Protein AF-A0A260Z0I4-F1 (afdb_monomer_lite)

Secondary structure (DSSP, 8-state):
-EEEEEEEESS-SS--EEEEEEEEEETTEEEE-S-EEEEEE-SSSSEEEEEEE------TT---EEEEEEEEE--STT---EEEEEEE-----SS--EEE--EEE-

Foldseek 3Di:
DKEKEWEQEPADQQKDFPDKAKWKDFPVDTDGFPFKDWDWARPDPRIIIMIDGQDPADDPPGQWIKMWIWIWIQRDNVSDTDTDIGIDGRDHNPDDDYDYDYHYDD

pLDDT: mean 81.65, std 12.71, range [51.66, 95.69]

Structure (mmCIF, N/CA/C/O backbone):
data_AF-A0A260Z0I4-F1
#
_entry.id   AF-A0A260Z0I4-F1
#
loop_
_atom_site.group_PDB
_atom_site.id
_atom_site.type_symbol
_atom_site.label_atom_id
_atom_site.label_alt_id
_atom_site.label_comp_id
_atom_site.label_asym_id
_atom_site.label_entity_id
_atom_site.label_seq_id
_atom_site.pdbx_PDB_ins_code
_atom_site.Cartn_x
_atom_site.Cartn_y
_atom_site.Cartn_z
_atom_site.occupancy
_atom_site.B_iso_or_equiv
_atom_site.auth_seq_id
_atom_site.auth_comp_id
_atom_site.auth_asym_id
_atom_site.auth_atom_id
_atom_site.pdbx_PDB_model_num
ATOM 1 N N . ILE A 1 1 ? 3.747 -2.627 -12.980 1.00 85.25 1 ILE A N 1
ATOM 2 C CA . ILE A 1 1 ? 3.711 -3.318 -11.672 1.00 85.25 1 ILE A CA 1
ATOM 3 C C . ILE A 1 1 ? 2.302 -3.258 -11.108 1.00 85.25 1 ILE A C 1
ATOM 5 O O . ILE A 1 1 ? 1.615 -2.258 -11.315 1.00 85.25 1 ILE A O 1
ATOM 9 N N . HIS A 1 2 ? 1.866 -4.327 -10.453 1.00 91.00 2 HIS A N 1
ATOM 10 C CA . HIS A 1 2 ? 0.546 -4.441 -9.843 1.00 91.00 2 HIS A CA 1
ATOM 11 C C . HIS A 1 2 ? 0.694 -5.049 -8.448 1.00 91.00 2 HIS A C 1
ATOM 13 O O . HIS A 1 2 ? 1.089 -6.200 -8.320 1.00 91.00 2 HIS A O 1
ATOM 19 N N . PHE A 1 3 ? 0.409 -4.269 -7.412 1.00 91.50 3 PHE A N 1
ATOM 20 C CA . PHE A 1 3 ? 0.424 -4.723 -6.025 1.00 91.50 3 PHE A CA 1
ATOM 21 C C . PHE A 1 3 ? -0.996 -4.795 -5.497 1.00 91.50 3 PHE A C 1
ATOM 23 O O . PHE A 1 3 ? -1.768 -3.847 -5.643 1.00 91.50 3 PHE A O 1
ATOM 30 N N . THR A 1 4 ? -1.337 -5.914 -4.873 1.00 95.38 4 THR A N 1
ATOM 31 C CA . THR A 1 4 ? -2.661 -6.127 -4.288 1.00 95.38 4 THR A CA 1
ATOM 32 C C . THR A 1 4 ? -2.549 -6.788 -2.929 1.00 95.38 4 THR A C 1
ATOM 34 O O . THR A 1 4 ? -1.561 -7.450 -2.623 1.00 95.38 4 THR A O 1
ATOM 37 N N . GLY A 1 5 ? -3.577 -6.634 -2.106 1.00 95.38 5 GLY A N 1
ATOM 38 C CA . GLY A 1 5 ? -3.642 -7.345 -0.840 1.00 95.38 5 GLY A CA 1
ATOM 39 C C . GLY A 1 5 ? -4.668 -6.761 0.104 1.00 95.38 5 GLY A C 1
ATOM 40 O O . GLY A 1 5 ? -5.513 -5.937 -0.272 1.00 95.38 5 GLY A O 1
ATOM 41 N N . GLN A 1 6 ? -4.580 -7.205 1.349 1.00 95.31 6 GLN A N 1
ATOM 42 C CA . GLN A 1 6 ? -5.403 -6.722 2.441 1.00 95.31 6 GLN A CA 1
ATOM 43 C C . GLN A 1 6 ? -4.554 -6.018 3.498 1.00 95.31 6 GLN A C 1
ATOM 45 O O . GLN A 1 6 ? -3.403 -6.373 3.731 1.00 95.31 6 GLN A O 1
ATOM 50 N N . ILE A 1 7 ? -5.129 -5.020 4.164 1.00 94.12 7 ILE A N 1
ATOM 51 C CA . ILE A 1 7 ? -4.522 -4.317 5.288 1.00 94.12 7 ILE A CA 1
ATOM 52 C C . ILE A 1 7 ? -5.329 -4.625 6.544 1.00 94.12 7 ILE A C 1
ATOM 54 O O . ILE A 1 7 ? -6.536 -4.380 6.628 1.00 94.12 7 ILE A O 1
ATOM 58 N N . THR A 1 8 ? -4.630 -5.160 7.537 1.00 92.94 8 THR A N 1
ATOM 59 C CA . THR A 1 8 ? -5.151 -5.466 8.867 1.00 92.94 8 THR A CA 1
ATOM 60 C C . THR A 1 8 ? -4.426 -4.641 9.914 1.00 92.94 8 THR A C 1
ATOM 62 O O . THR A 1 8 ? -3.344 -4.108 9.677 1.00 92.94 8 THR A O 1
ATOM 65 N N . CYS A 1 9 ? -5.005 -4.557 11.104 1.00 88.88 9 CYS A N 1
ATOM 66 C CA . CYS A 1 9 ? -4.376 -3.901 12.232 1.00 88.88 9 CYS A CA 1
ATOM 67 C C . CYS A 1 9 ? -4.342 -4.809 13.438 1.00 88.88 9 CYS A C 1
ATOM 69 O O . CYS A 1 9 ? -5.308 -5.502 13.752 1.00 88.88 9 CYS A O 1
ATOM 71 N N . LYS A 1 10 ? -3.201 -4.789 14.122 1.00 83.31 10 LYS A N 1
ATOM 72 C CA . LYS A 1 10 ? -2.964 -5.612 15.304 1.00 83.31 10 LYS A CA 1
ATOM 73 C C . LYS A 1 10 ? -3.789 -5.173 16.518 1.00 83.31 10 LYS A C 1
ATOM 75 O O . LYS A 1 10 ? -4.099 -6.011 17.359 1.00 83.31 10 LYS A O 1
ATOM 80 N N . HIS A 1 11 ? -4.108 -3.883 16.620 1.00 81.44 11 HIS A N 1
ATOM 81 C CA . HIS A 1 11 ? -4.665 -3.273 17.833 1.00 81.44 11 HIS A CA 1
ATOM 82 C C . HIS A 1 11 ? -6.160 -2.953 17.756 1.00 81.44 11 HIS A C 1
ATOM 84 O O . HIS A 1 11 ? -6.851 -3.032 18.766 1.00 81.44 11 HIS A O 1
ATOM 90 N N . LEU A 1 12 ? -6.662 -2.596 16.574 1.00 76.00 12 LEU A N 1
ATOM 91 C CA . LEU A 1 12 ? -8.028 -2.131 16.345 1.00 76.00 12 LEU A CA 1
ATOM 92 C C . LEU A 1 12 ? -8.604 -2.832 15.114 1.00 76.00 12 LEU A C 1
ATOM 94 O O . LEU A 1 12 ? -7.883 -3.094 14.157 1.00 76.00 12 LEU A O 1
ATOM 98 N N . GLN A 1 13 ? -9.913 -3.084 15.105 1.00 68.69 13 GLN A N 1
ATOM 99 C CA . GLN A 1 13 ? -10.595 -3.621 13.920 1.00 68.69 13 GLN A CA 1
ATOM 100 C C . GLN A 1 13 ? -10.864 -2.545 12.857 1.00 68.69 13 GLN A C 1
ATOM 102 O O . GLN A 1 13 ? -11.026 -2.873 11.687 1.00 68.69 13 GLN A O 1
ATOM 107 N N . THR A 1 14 ? -10.888 -1.264 13.241 1.00 69.31 14 THR A N 1
ATOM 108 C CA . THR A 1 14 ? -11.254 -0.155 12.344 1.00 69.31 14 THR A CA 1
ATOM 109 C C . THR A 1 14 ? -10.269 1.024 12.373 1.00 69.31 14 THR A C 1
ATOM 111 O O . THR A 1 14 ? -10.680 2.154 12.653 1.00 69.31 14 THR A O 1
ATOM 114 N N . PRO A 1 15 ? -8.959 0.822 12.158 1.00 68.38 15 PRO A N 1
ATOM 115 C CA . PRO A 1 15 ? -8.070 1.958 11.957 1.00 68.38 15 PRO A CA 1
ATOM 116 C C . PRO A 1 15 ? -8.358 2.639 10.627 1.00 68.38 15 PRO A C 1
ATOM 118 O O . PRO A 1 15 ? -8.841 2.036 9.682 1.00 68.38 15 PRO A O 1
ATOM 121 N N . THR A 1 16 ? -8.001 3.902 10.525 1.00 79.75 16 THR A N 1
ATOM 122 C CA . THR A 1 16 ? -8.039 4.650 9.280 1.00 79.75 16 THR A CA 1
ATOM 123 C C . THR A 1 16 ? -6.641 4.664 8.679 1.00 79.75 16 THR A C 1
ATOM 125 O O . THR A 1 16 ? -5.687 5.130 9.309 1.00 79.75 16 THR A O 1
ATOM 128 N N . ILE A 1 17 ? -6.523 4.170 7.450 1.00 90.19 17 ILE A N 1
ATOM 129 C CA . ILE A 1 17 ? -5.391 4.469 6.579 1.00 90.19 17 ILE A CA 1
ATOM 130 C C . ILE A 1 17 ? -5.575 5.911 6.111 1.00 90.19 17 ILE A C 1
ATOM 132 O O . ILE A 1 17 ? -6.547 6.242 5.429 1.00 90.19 17 ILE A O 1
ATOM 136 N N . GLN A 1 18 ? -4.654 6.772 6.522 1.00 91.38 18 GLN A N 1
ATOM 137 C CA . GLN A 1 18 ? -4.654 8.201 6.227 1.00 91.38 18 GLN A CA 1
ATOM 138 C C . GLN A 1 18 ? -3.930 8.488 4.908 1.00 91.38 18 GLN A C 1
ATOM 140 O O . GLN A 1 18 ? -4.361 9.349 4.147 1.00 91.38 18 GLN A O 1
ATOM 145 N N . ALA A 1 19 ? -2.859 7.744 4.623 1.00 91.81 19 ALA A N 1
ATOM 146 C CA . ALA A 1 19 ? -2.156 7.782 3.348 1.00 91.81 19 ALA A CA 1
ATOM 147 C C . ALA A 1 19 ? -1.572 6.406 3.014 1.00 91.81 19 ALA A C 1
ATOM 149 O O . ALA A 1 19 ? -1.186 5.651 3.905 1.00 91.81 19 ALA A O 1
ATOM 150 N N . LEU A 1 20 ? -1.498 6.100 1.722 1.00 92.56 20 LEU A N 1
ATOM 151 C CA . LEU A 1 20 ? -0.862 4.907 1.176 1.00 92.56 20 LEU A CA 1
ATOM 152 C C . LEU A 1 20 ? -0.201 5.323 -0.135 1.00 92.56 20 LEU A C 1
ATOM 154 O O . LEU A 1 20 ? -0.881 5.833 -1.021 1.00 92.56 20 LEU A O 1
ATOM 158 N N . VAL A 1 21 ? 1.114 5.170 -0.244 1.00 91.00 21 VAL A N 1
ATOM 159 C CA . VAL A 1 21 ? 1.876 5.627 -1.412 1.00 91.00 21 VAL A CA 1
ATOM 160 C C . VAL A 1 21 ? 2.895 4.569 -1.793 1.00 91.00 21 VAL A C 1
ATOM 162 O O . VAL A 1 21 ? 3.631 4.091 -0.933 1.00 91.00 21 VAL A O 1
ATOM 165 N N . LEU A 1 22 ? 2.961 4.217 -3.077 1.00 89.5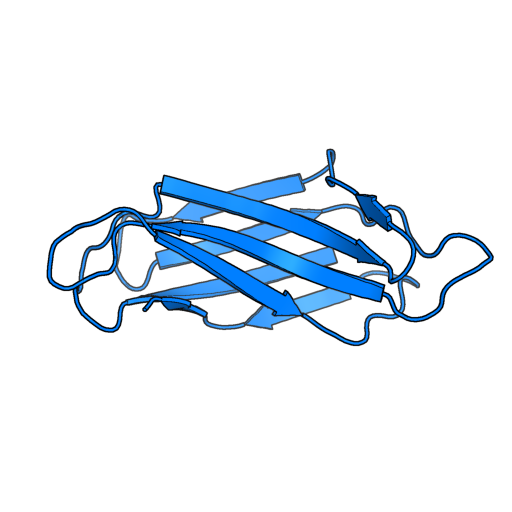0 22 LEU A N 1
ATOM 166 C CA . LEU A 1 22 ? 4.014 3.351 -3.591 1.00 89.50 22 LEU A CA 1
ATOM 167 C C . LEU A 1 22 ? 5.243 4.174 -3.978 1.00 89.50 22 LEU A C 1
ATOM 169 O O . LEU A 1 22 ? 5.146 5.141 -4.737 1.00 89.50 22 LEU A O 1
ATOM 173 N N . TRP A 1 23 ? 6.394 3.743 -3.480 1.00 86.50 23 TRP A N 1
ATOM 174 C CA . TRP A 1 23 ? 7.697 4.307 -3.785 1.00 86.50 23 TRP A CA 1
ATOM 175 C C . TRP A 1 23 ? 8.569 3.291 -4.498 1.00 86.50 23 TRP A C 1
ATOM 177 O O . TRP A 1 23 ? 8.519 2.094 -4.212 1.00 86.50 23 TRP A O 1
ATOM 187 N N . GLU A 1 24 ? 9.392 3.807 -5.399 1.00 81.56 24 GLU A N 1
ATOM 188 C CA . GLU A 1 24 ? 10.490 3.088 -6.020 1.00 81.56 24 GLU A CA 1
ATOM 189 C C . GLU A 1 24 ? 11.785 3.447 -5.290 1.00 81.56 24 GLU A C 1
ATOM 191 O O . GLU A 1 24 ? 12.065 4.619 -5.009 1.00 81.56 24 GLU A O 1
ATOM 196 N N . HIS A 1 25 ? 12.551 2.423 -4.939 1.00 76.50 25 HIS A N 1
ATOM 197 C CA . HIS A 1 25 ? 13.787 2.549 -4.194 1.00 76.50 25 HIS A CA 1
ATOM 198 C C . HIS A 1 25 ? 14.899 1.794 -4.912 1.00 76.50 25 HIS A C 1
ATOM 200 O O . HIS A 1 25 ? 14.827 0.583 -5.095 1.00 76.50 25 HIS A O 1
ATOM 206 N N . ASP A 1 26 ? 15.941 2.522 -5.278 1.00 69.81 26 ASP A N 1
ATOM 207 C CA . ASP A 1 26 ? 17.211 1.977 -5.733 1.00 69.81 26 ASP A CA 1
ATOM 208 C C . ASP A 1 26 ? 18.287 2.373 -4.706 1.00 69.81 26 ASP A C 1
ATOM 210 O O . ASP A 1 26 ? 18.220 3.449 -4.106 1.00 69.81 26 ASP A O 1
ATOM 214 N N . THR A 1 27 ? 19.304 1.533 -4.518 1.00 61.94 27 THR A N 1
ATOM 215 C CA . THR A 1 27 ? 20.519 1.819 -3.729 1.00 61.94 27 THR A CA 1
ATOM 216 C C . THR A 1 27 ? 21.131 3.201 -3.986 1.00 61.94 27 THR A C 1
ATOM 218 O O . THR A 1 27 ? 21.741 3.777 -3.084 1.00 61.94 27 THR A O 1
ATOM 221 N N . VAL A 1 28 ? 20.956 3.758 -5.189 1.00 61.94 28 VAL A N 1
ATOM 222 C CA . VAL A 1 28 ? 21.483 5.076 -5.577 1.00 61.94 28 VAL A CA 1
ATOM 223 C C . VAL A 1 28 ? 20.453 6.204 -5.424 1.00 61.94 28 VAL A C 1
ATOM 225 O O . VAL A 1 28 ? 20.833 7.373 -5.328 1.00 61.94 28 VAL A O 1
ATOM 228 N N . SER A 1 29 ? 19.146 5.926 -5.435 1.00 62.25 29 SER A N 1
ATOM 229 C CA . SER A 1 29 ? 18.112 6.970 -5.488 1.00 62.25 29 SER A CA 1
ATOM 230 C C . SER A 1 29 ? 16.753 6.512 -4.958 1.00 62.25 29 SER A C 1
ATOM 232 O O . SER A 1 29 ? 16.263 5.438 -5.287 1.00 62.25 29 SER A O 1
ATOM 234 N N . VAL A 1 30 ? 16.086 7.394 -4.206 1.00 61.59 30 VAL A N 1
ATOM 235 C CA . VAL A 1 30 ? 14.671 7.236 -3.838 1.00 61.59 30 VAL A CA 1
ATOM 236 C C . VAL A 1 30 ? 13.840 8.066 -4.806 1.00 61.59 30 VAL A C 1
ATOM 238 O O . VAL A 1 30 ? 13.903 9.297 -4.770 1.00 61.59 30 VAL A O 1
ATOM 241 N N . LEU A 1 31 ? 13.078 7.414 -5.681 1.00 63.72 31 LEU A N 1
ATOM 242 C CA . LEU A 1 31 ? 12.275 8.096 -6.692 1.00 63.72 31 LEU A CA 1
ATOM 243 C C . LEU A 1 31 ? 10.787 7.912 -6.389 1.00 63.72 31 LEU A C 1
ATOM 245 O O . LEU A 1 31 ? 10.269 6.804 -6.255 1.00 63.72 31 LEU A O 1
ATOM 249 N N . PHE A 1 32 ? 10.076 9.034 -6.274 1.00 58.72 32 PHE A N 1
ATOM 250 C CA . PHE A 1 32 ? 8.618 9.014 -6.232 1.00 58.72 32 PHE A CA 1
ATOM 251 C C . PHE A 1 32 ? 8.084 8.550 -7.585 1.00 58.72 32 PHE A C 1
ATOM 253 O O . PHE A 1 32 ? 8.484 9.110 -8.601 1.00 58.72 32 PHE A O 1
ATOM 260 N N . LEU A 1 33 ? 7.146 7.600 -7.596 1.00 63.19 33 LEU A N 1
ATOM 261 C CA . LEU A 1 33 ? 6.466 7.132 -8.803 1.00 63.19 33 LEU A CA 1
ATOM 262 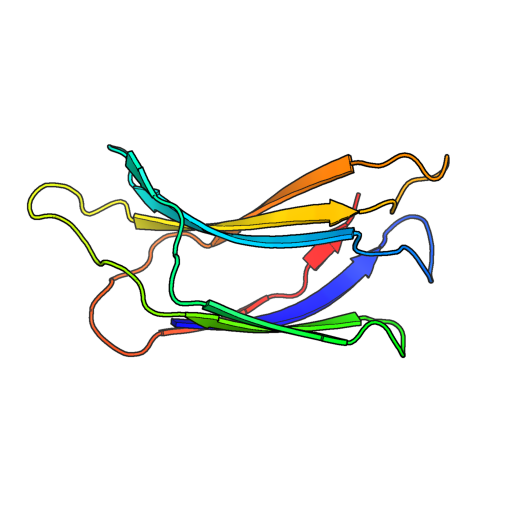C C . LEU A 1 33 ? 5.235 8.005 -9.113 1.00 63.19 33 LEU A C 1
ATOM 264 O O . LEU A 1 33 ? 4.184 7.818 -8.492 1.00 63.19 33 LEU A O 1
ATOM 268 N N . PRO A 1 34 ? 5.292 8.932 -10.092 1.00 59.84 34 PRO A N 1
ATOM 269 C CA . PRO A 1 34 ? 4.157 9.793 -10.419 1.00 59.84 34 PRO A CA 1
ATOM 270 C C . PRO A 1 34 ? 3.041 9.045 -11.160 1.00 59.84 34 PRO A C 1
ATOM 272 O O . PRO A 1 34 ? 1.903 9.504 -11.175 1.00 59.84 34 PRO A O 1
ATOM 275 N N . PHE A 1 35 ? 3.338 7.888 -11.761 1.00 68.31 35 PHE A N 1
ATOM 276 C CA . PHE A 1 35 ? 2.366 7.076 -12.492 1.00 68.31 35 PHE A CA 1
ATOM 277 C C . PHE A 1 35 ? 1.890 5.904 -11.635 1.00 68.31 35 PHE A C 1
ATOM 279 O O . PHE A 1 35 ? 2.321 4.767 -11.837 1.00 68.31 35 PHE A O 1
ATOM 286 N N . GLN A 1 36 ? 0.990 6.187 -10.691 1.00 80.12 36 GLN A N 1
ATOM 287 C CA . GLN A 1 36 ? 0.304 5.175 -9.890 1.00 80.12 36 GLN A CA 1
ATOM 288 C C . GLN A 1 36 ? -1.211 5.403 -9.883 1.00 80.12 36 GLN A C 1
ATOM 290 O O . GLN A 1 36 ? -1.697 6.516 -9.697 1.00 80.12 36 GLN A O 1
ATOM 295 N N . GLN A 1 37 ? -1.958 4.325 -10.076 1.00 87.25 37 GLN A N 1
ATOM 296 C CA . GLN A 1 37 ? -3.383 4.236 -9.819 1.00 87.25 37 GLN A CA 1
ATOM 297 C C . GLN A 1 37 ? -3.556 3.433 -8.533 1.00 87.25 37 GLN A C 1
ATOM 299 O O . GLN A 1 37 ? -3.350 2.221 -8.531 1.00 87.25 37 GLN A O 1
ATOM 304 N N . LEU A 1 38 ? -3.925 4.119 -7.454 1.00 90.56 38 LEU A N 1
ATOM 305 C CA . LEU A 1 38 ? -4.218 3.521 -6.157 1.00 90.56 38 LEU A CA 1
ATOM 306 C C . LEU A 1 38 ? -5.733 3.444 -5.953 1.00 90.56 38 LEU A C 1
ATOM 308 O O . LEU A 1 38 ? -6.430 4.453 -6.045 1.00 90.56 38 LEU A O 1
ATOM 312 N N . SER A 1 39 ? -6.220 2.256 -5.617 1.00 93.00 39 SER A N 1
ATOM 313 C CA . SER A 1 39 ? -7.557 2.029 -5.072 1.00 93.00 39 SER A CA 1
ATOM 314 C C . SER A 1 39 ? -7.421 1.473 -3.661 1.00 93.00 39 SER A C 1
ATOM 316 O O . SER A 1 39 ? -6.751 0.464 -3.455 1.00 93.00 39 SE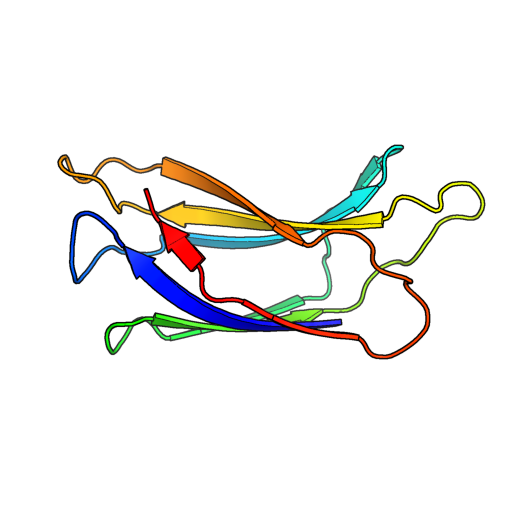R A O 1
ATOM 318 N N . LEU A 1 40 ? -8.055 2.131 -2.695 1.00 93.38 40 LEU A N 1
ATOM 319 C CA . LEU A 1 40 ? -8.057 1.725 -1.295 1.00 93.38 40 LEU A CA 1
ATOM 320 C C . LEU A 1 40 ? -9.502 1.685 -0.794 1.00 93.38 40 LEU A C 1
ATOM 322 O O . LEU A 1 40 ? -10.137 2.725 -0.620 1.00 93.38 40 LEU A O 1
ATOM 326 N N . ASP A 1 41 ? -10.012 0.478 -0.575 1.00 92.56 41 ASP A N 1
ATOM 327 C CA . ASP A 1 41 ? -11.350 0.232 -0.049 1.00 92.56 41 ASP A CA 1
ATOM 328 C C . ASP A 1 41 ? -11.277 -0.003 1.463 1.00 92.56 41 ASP A C 1
ATOM 330 O O . ASP A 1 41 ? -10.806 -1.045 1.930 1.00 92.56 41 ASP A O 1
ATOM 334 N N . GLN A 1 42 ? -11.747 0.995 2.216 1.00 91.00 42 GLN A N 1
ATOM 335 C CA . GLN A 1 42 ? -11.813 0.968 3.678 1.00 91.00 42 GLN A CA 1
ATOM 336 C C . GLN A 1 42 ? -13.238 0.732 4.212 1.00 91.00 42 GLN A C 1
ATOM 338 O O . GLN A 1 42 ? -13.504 0.990 5.384 1.00 91.00 42 GLN A O 1
ATOM 343 N N . THR A 1 43 ? -14.179 0.282 3.370 1.00 88.38 43 THR A N 1
ATOM 344 C CA . THR A 1 43 ? -15.594 0.127 3.762 1.00 88.38 43 THR A CA 1
ATOM 345 C C . THR A 1 43 ? -15.844 -1.092 4.647 1.00 88.38 43 THR A C 1
ATOM 347 O O . THR A 1 43 ? -16.683 -1.040 5.546 1.00 88.38 43 THR A O 1
ATOM 350 N N . VAL A 1 44 ? -15.107 -2.180 4.417 1.00 86.56 44 VAL A N 1
ATOM 351 C CA . VAL A 1 44 ? -15.223 -3.443 5.154 1.00 86.56 44 VAL A CA 1
ATOM 352 C C . VAL A 1 44 ? -13.831 -3.900 5.569 1.00 86.56 44 VAL A C 1
ATOM 354 O O . VAL A 1 44 ? -12.915 -3.930 4.753 1.00 86.56 44 VAL A O 1
ATOM 357 N N . HIS A 1 45 ? -13.668 -4.251 6.844 1.00 85.38 45 HIS A N 1
ATOM 358 C CA . HIS A 1 45 ? -12.435 -4.857 7.341 1.00 85.38 45 HIS A CA 1
ATOM 359 C C . HIS A 1 45 ? -12.389 -6.359 6.985 1.00 85.38 45 HIS A C 1
ATOM 361 O O . HIS A 1 45 ? -13.399 -7.038 7.193 1.00 85.38 45 HIS A O 1
ATOM 367 N N . PRO A 1 46 ? -11.247 -6.911 6.527 1.00 91.62 46 PRO A N 1
ATOM 368 C CA . PRO A 1 46 ? -9.957 -6.253 6.284 1.00 91.62 46 PRO A CA 1
ATOM 369 C C . PRO A 1 46 ? -9.956 -5.375 5.023 1.00 91.62 46 PRO A C 1
ATOM 371 O O . PRO A 1 46 ? -10.580 -5.714 4.019 1.00 91.62 46 PRO A O 1
ATOM 374 N N . TYR A 1 47 ? -9.243 -4.247 5.076 1.00 92.50 47 TYR A N 1
ATOM 375 C CA . TYR A 1 47 ? -9.267 -3.246 4.004 1.00 92.50 47 TYR A CA 1
ATOM 376 C C . TYR A 1 47 ? -8.512 -3.726 2.783 1.00 92.50 47 TYR A C 1
ATOM 378 O O . TYR A 1 47 ? -7.468 -4.352 2.915 1.00 92.50 47 TYR A O 1
ATOM 386 N N . ARG A 1 48 ? -9.002 -3.412 1.589 1.00 94.88 48 ARG A N 1
ATOM 387 C CA . ARG A 1 48 ? -8.408 -3.907 0.344 1.00 94.88 48 ARG A CA 1
ATOM 388 C C . ARG A 1 48 ? -7.654 -2.791 -0.350 1.00 94.88 48 ARG A C 1
ATOM 390 O O . ARG A 1 48 ? -8.172 -1.682 -0.461 1.00 94.88 48 ARG A O 1
ATOM 397 N N . TYR A 1 49 ? -6.466 -3.096 -0.856 1.00 95.12 49 TYR A N 1
ATOM 398 C CA . TYR A 1 49 ? -5.721 -2.177 -1.706 1.00 95.12 49 TYR A CA 1
ATOM 399 C C . TYR A 1 49 ? -5.385 -2.827 -3.053 1.00 95.12 49 TYR A C 1
ATOM 401 O O . TYR A 1 49 ? -5.141 -4.032 -3.144 1.00 95.12 49 TYR A O 1
ATOM 409 N N . ASP A 1 50 ? -5.394 -2.007 -4.098 1.00 95.69 50 ASP A N 1
ATOM 410 C CA . ASP A 1 50 ? -4.967 -2.348 -5.454 1.00 95.69 50 ASP A CA 1
ATOM 411 C C . ASP A 1 50 ? -4.177 -1.160 -6.005 1.00 95.69 50 ASP A C 1
ATOM 413 O O . ASP A 1 50 ? -4.680 -0.034 -6.057 1.00 95.69 50 ASP A O 1
ATOM 417 N N . ILE A 1 51 ? -2.919 -1.399 -6.361 1.00 93.19 51 ILE A N 1
ATOM 418 C CA . ILE A 1 51 ? -2.008 -0.388 -6.882 1.00 93.19 51 ILE A CA 1
ATOM 419 C C . ILE A 1 51 ? -1.470 -0.864 -8.215 1.00 93.19 51 ILE A C 1
ATOM 421 O O . ILE A 1 51 ? -0.730 -1.842 -8.287 1.00 93.19 51 ILE A O 1
ATOM 425 N N . LYS A 1 52 ? -1.767 -0.116 -9.272 1.00 91.50 52 LYS A N 1
ATOM 426 C CA . LYS A 1 52 ? -1.150 -0.298 -10.586 1.00 91.50 52 LYS A CA 1
ATOM 427 C C . LYS A 1 52 ? -0.239 0.873 -10.849 1.00 91.50 52 LYS A C 1
ATOM 429 O O . LYS A 1 52 ? -0.688 2.012 -10.858 1.00 91.50 52 LYS A O 1
ATOM 434 N N . ALA A 1 53 ? 1.032 0.604 -11.083 1.00 87.50 53 ALA A N 1
ATOM 435 C CA . ALA A 1 53 ? 2.000 1.649 -11.358 1.00 87.50 53 ALA A CA 1
ATOM 436 C C . ALA A 1 53 ? 2.916 1.273 -12.519 1.00 87.50 53 ALA A C 1
ATOM 438 O O . ALA A 1 53 ? 3.002 0.111 -12.944 1.00 87.50 53 ALA A O 1
ATOM 439 N N . ARG A 1 54 ? 3.610 2.281 -13.040 1.00 83.06 54 ARG A N 1
ATOM 440 C CA . ARG A 1 54 ? 4.705 2.097 -13.986 1.00 83.06 54 ARG A CA 1
ATOM 441 C C . ARG A 1 54 ? 6.014 2.410 -13.274 1.00 83.06 54 ARG A C 1
ATOM 443 O O . ARG A 1 54 ? 6.247 3.559 -12.924 1.00 83.06 54 ARG A O 1
ATOM 450 N N . ALA A 1 55 ? 6.822 1.374 -13.084 1.00 77.38 55 ALA A N 1
ATOM 451 C CA . ALA A 1 55 ? 8.210 1.480 -12.657 1.00 77.38 55 ALA A CA 1
ATOM 452 C C . ALA A 1 55 ? 8.994 2.376 -13.631 1.00 77.38 55 ALA A C 1
ATOM 454 O O . ALA A 1 55 ? 8.777 2.263 -14.845 1.00 77.38 55 ALA A O 1
ATOM 455 N N . PHE A 1 56 ? 9.889 3.237 -13.137 1.00 73.88 56 PHE A N 1
ATOM 456 C CA . PHE A 1 56 ? 10.838 3.927 -14.022 1.00 73.88 56 PHE A CA 1
ATOM 457 C C . PHE A 1 56 ? 11.847 2.955 -14.624 1.00 73.88 56 PHE A C 1
ATOM 459 O O . PHE A 1 56 ? 12.267 3.141 -15.767 1.00 73.88 56 PHE A O 1
ATOM 466 N N . GLY A 1 57 ? 12.136 1.877 -13.897 1.00 62.03 57 GLY A N 1
ATOM 467 C CA . GLY A 1 57 ? 13.060 0.849 -14.328 1.00 62.03 57 GLY A CA 1
ATOM 468 C C . GLY A 1 57 ? 14.484 1.136 -13.873 1.00 62.03 57 GLY A C 1
ATOM 469 O O . GLY A 1 57 ? 14.839 2.247 -13.486 1.00 62.03 57 GLY A O 1
ATOM 470 N N . VAL A 1 58 ? 15.298 0.090 -13.945 1.00 59.09 58 VAL A N 1
ATOM 471 C CA . VAL A 1 58 ? 16.722 0.117 -13.627 1.00 59.09 58 VAL A CA 1
ATOM 472 C C . VAL A 1 58 ? 17.437 1.149 -14.511 1.00 59.09 58 VAL A C 1
ATOM 474 O O . VAL A 1 58 ? 17.503 1.007 -15.735 1.00 59.09 58 VAL A O 1
ATOM 477 N N . GLY A 1 59 ? 17.998 2.197 -13.903 1.00 52.03 59 GLY A N 1
ATOM 478 C CA . GLY A 1 59 ? 19.049 2.979 -14.554 1.00 52.03 59 GLY A CA 1
ATOM 479 C C . GLY A 1 59 ? 20.264 2.081 -14.813 1.00 52.03 59 GLY A C 1
ATOM 480 O O . GLY A 1 59 ? 20.467 1.105 -14.110 1.00 52.03 59 GLY A O 1
ATOM 481 N N . ILE A 1 60 ? 21.110 2.412 -15.789 1.00 51.66 60 ILE A N 1
ATOM 482 C CA . ILE A 1 60 ? 22.234 1.592 -16.315 1.00 51.66 60 ILE A CA 1
ATOM 483 C C . ILE A 1 60 ? 23.253 1.110 -15.235 1.00 51.66 60 ILE A C 1
ATOM 485 O O . ILE A 1 60 ? 24.221 0.427 -15.551 1.00 51.66 60 ILE A O 1
ATOM 489 N N . LEU A 1 61 ? 23.084 1.487 -13.965 1.00 52.12 61 LEU A N 1
ATOM 490 C CA . LEU A 1 61 ? 24.068 1.387 -12.891 1.00 52.12 61 LEU A CA 1
ATOM 491 C C . LEU A 1 61 ? 23.622 0.592 -11.652 1.00 52.12 61 LEU A C 1
ATOM 493 O O . LEU A 1 61 ? 24.438 0.479 -10.742 1.00 52.12 61 LEU A O 1
ATOM 497 N N . SER A 1 62 ? 22.402 0.044 -11.577 1.00 56.75 62 SER A N 1
ATOM 498 C CA . SER A 1 62 ? 21.979 -0.667 -10.358 1.00 56.75 62 SER A CA 1
ATOM 499 C C . SER A 1 62 ? 21.037 -1.839 -10.591 1.00 56.75 62 SER A C 1
ATOM 501 O O . SER A 1 62 ? 20.014 -1.711 -11.245 1.00 56.75 62 SER A O 1
ATOM 503 N N . THR A 1 63 ? 21.359 -2.990 -10.011 1.00 57.56 63 THR A N 1
ATOM 504 C CA . THR A 1 63 ? 20.516 -4.194 -10.037 1.00 57.56 63 THR A CA 1
ATOM 505 C C . THR A 1 63 ? 19.635 -4.338 -8.798 1.00 57.56 63 THR A C 1
ATOM 507 O O . THR A 1 63 ? 18.746 -5.186 -8.792 1.00 57.56 63 THR A O 1
ATOM 510 N N . ASP A 1 64 ? 19.872 -3.523 -7.768 1.00 62.44 64 ASP A N 1
ATOM 511 C CA . ASP A 1 64 ? 19.252 -3.665 -6.451 1.00 62.44 64 ASP A CA 1
ATOM 512 C C . ASP A 1 64 ? 18.053 -2.727 -6.370 1.00 62.44 64 ASP A C 1
ATOM 514 O O . ASP A 1 64 ? 18.152 -1.551 -6.010 1.00 62.44 64 ASP A O 1
ATOM 518 N N . TYR A 1 65 ? 16.920 -3.271 -6.796 1.00 70.50 65 TYR A N 1
ATOM 519 C CA . TYR A 1 65 ? 15.723 -2.515 -7.091 1.00 70.50 65 TYR A CA 1
ATOM 520 C C . TYR A 1 65 ? 14.544 -3.019 -6.260 1.00 70.50 65 TYR A C 1
ATOM 522 O O . TYR A 1 65 ? 14.111 -4.170 -6.370 1.00 70.50 65 TYR A O 1
ATOM 530 N N . GLU A 1 66 ? 14.016 -2.138 -5.419 1.00 80.12 66 GLU A N 1
ATOM 531 C CA . GLU A 1 66 ? 12.968 -2.444 -4.457 1.00 80.12 66 GLU A CA 1
ATOM 532 C C . GLU A 1 66 ? 11.785 -1.488 -4.625 1.00 80.12 66 GLU A C 1
ATOM 534 O O . GLU A 1 66 ? 11.907 -0.342 -5.062 1.00 80.12 66 GLU A O 1
ATOM 539 N N . PHE A 1 67 ? 10.613 -1.945 -4.199 1.00 85.56 67 PHE A N 1
ATOM 540 C CA . PHE A 1 67 ? 9.482 -1.060 -3.958 1.00 85.56 67 PHE A CA 1
ATOM 541 C C . PHE A 1 67 ? 9.168 -1.042 -2.476 1.00 85.56 67 PHE A C 1
ATOM 543 O O . PHE A 1 67 ? 9.350 -2.034 -1.773 1.00 85.56 67 PHE A O 1
ATOM 550 N N . TYR A 1 68 ? 8.621 0.060 -1.986 1.00 89.06 68 TYR A N 1
ATOM 551 C CA . TYR A 1 68 ? 7.997 0.046 -0.673 1.00 89.06 68 TYR A CA 1
ATOM 552 C C . TYR A 1 68 ? 6.702 0.840 -0.666 1.00 89.06 68 TYR A C 1
ATOM 554 O O . TYR A 1 68 ? 6.554 1.849 -1.354 1.00 89.06 68 TYR A O 1
ATOM 562 N N . LEU A 1 69 ? 5.750 0.369 0.132 1.00 92.19 69 LEU A N 1
ATOM 563 C CA . LEU A 1 69 ? 4.562 1.133 0.472 1.00 92.19 69 LEU A CA 1
ATOM 564 C C . LEU A 1 69 ? 4.862 1.972 1.699 1.00 92.19 69 LEU A C 1
ATOM 566 O O . LEU A 1 69 ? 5.244 1.432 2.735 1.00 92.19 69 LEU A O 1
ATOM 570 N N . ASP A 1 70 ? 4.676 3.277 1.573 1.00 92.81 70 ASP A N 1
ATOM 571 C CA . ASP A 1 70 ? 4.687 4.211 2.685 1.00 92.81 70 ASP A CA 1
ATOM 572 C C . ASP A 1 70 ? 3.249 4.442 3.149 1.00 92.81 70 ASP A C 1
ATOM 574 O O . ASP A 1 70 ? 2.405 4.926 2.387 1.00 92.81 70 ASP A O 1
ATOM 578 N N . ILE A 1 71 ? 2.954 4.017 4.375 1.00 94.62 71 ILE A N 1
ATOM 579 C CA . ILE A 1 71 ? 1.597 3.950 4.913 1.00 94.62 71 ILE A CA 1
ATOM 580 C C . ILE A 1 71 ? 1.521 4.834 6.145 1.00 94.62 71 ILE A C 1
ATOM 582 O O . ILE A 1 71 ? 2.233 4.600 7.118 1.00 94.62 71 ILE A O 1
ATOM 586 N N . ILE A 1 72 ? 0.620 5.811 6.127 1.00 94.75 72 ILE A N 1
ATOM 587 C CA . ILE A 1 72 ? 0.277 6.608 7.305 1.00 94.75 72 ILE A CA 1
ATOM 588 C C . ILE A 1 72 ? -1.059 6.098 7.835 1.00 94.75 72 ILE A C 1
ATOM 590 O O . ILE A 1 72 ? -2.048 6.061 7.101 1.00 94.75 72 ILE A O 1
ATOM 594 N N . HIS A 1 73 ? -1.107 5.693 9.099 1.00 92.88 73 HIS A N 1
ATOM 595 C CA . HIS A 1 73 ? -2.290 5.093 9.714 1.00 92.88 73 HIS A CA 1
ATOM 596 C C . HIS A 1 73 ? -2.401 5.427 11.198 1.00 92.88 73 HIS A C 1
ATOM 598 O O . HIS A 1 73 ? -1.423 5.796 11.834 1.00 92.88 73 HIS A O 1
ATOM 604 N N . ASN A 1 74 ? -3.578 5.209 11.785 1.00 90.12 74 ASN A N 1
ATOM 605 C CA . ASN A 1 74 ? -3.792 5.337 13.233 1.00 90.12 74 ASN A CA 1
ATOM 606 C C . ASN A 1 74 ? -3.993 3.990 13.956 1.00 90.12 74 ASN A C 1
ATOM 608 O O . ASN A 1 74 ? -4.522 3.958 15.067 1.00 90.12 74 ASN A O 1
ATOM 612 N N . CYS A 1 75 ? -3.584 2.872 13.338 1.00 88.81 75 CYS A N 1
ATOM 613 C CA . CYS A 1 75 ? -3.514 1.570 14.007 1.00 88.81 75 CYS A CA 1
ATOM 614 C C . CYS A 1 75 ? -2.530 1.629 15.183 1.00 88.81 75 CYS A C 1
ATOM 616 O O . CYS A 1 75 ? -1.336 1.444 15.012 1.00 88.81 75 CYS A O 1
ATOM 618 N N . SER A 1 76 ? -3.030 1.933 16.373 1.00 83.69 76 SER A N 1
ATOM 619 C CA . SER A 1 76 ? -2.279 1.904 17.624 1.00 83.69 76 SER A CA 1
ATOM 620 C C . SER A 1 76 ? -3.260 1.850 18.792 1.00 83.69 76 SER A C 1
ATOM 622 O O . SER A 1 76 ? -4.445 2.145 18.640 1.00 83.69 7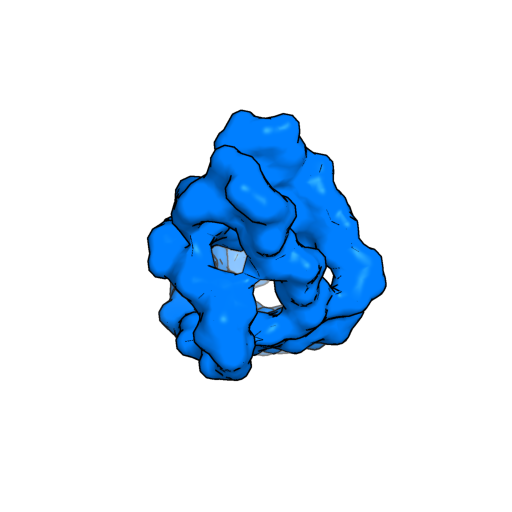6 SER A O 1
ATOM 624 N N . TYR A 1 77 ? -2.774 1.486 19.977 1.00 78.62 77 TYR A N 1
ATOM 625 C CA . TYR A 1 77 ? -3.607 1.460 21.182 1.00 78.62 77 TYR A CA 1
ATOM 626 C C . TYR A 1 77 ? -4.139 2.854 21.575 1.00 78.62 77 TYR A C 1
ATOM 628 O O . TYR A 1 77 ? -5.225 2.962 22.134 1.00 78.62 77 TYR A O 1
ATOM 636 N N . PHE A 1 78 ? -3.396 3.920 21.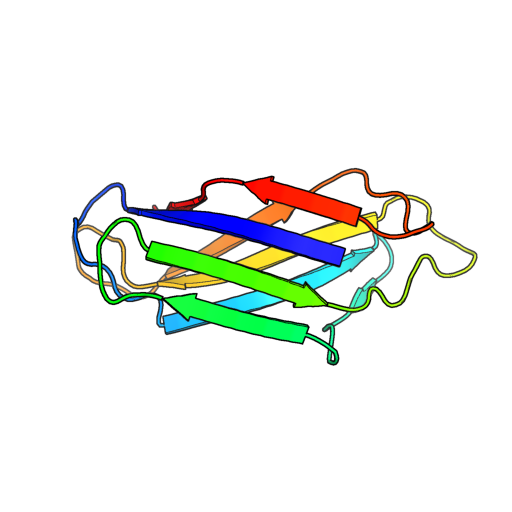254 1.00 79.81 78 PHE A N 1
ATOM 637 C CA . PHE A 1 78 ? -3.713 5.304 21.628 1.00 79.81 78 PHE A CA 1
ATOM 638 C C . PHE A 1 78 ? -4.261 6.162 20.465 1.00 79.81 78 PHE A C 1
ATOM 640 O O . PHE A 1 78 ? -4.447 7.361 20.640 1.00 79.81 78 PHE A O 1
ATOM 647 N N . ILE A 1 79 ? -4.562 5.566 19.298 1.00 74.31 79 ILE A N 1
ATOM 648 C CA . ILE A 1 79 ? -5.055 6.257 18.081 1.00 74.31 79 ILE A CA 1
ATOM 649 C C . ILE A 1 79 ? -4.120 7.408 17.652 1.00 74.31 79 ILE A C 1
ATOM 651 O O . ILE A 1 79 ? -4.536 8.493 17.251 1.00 74.31 79 ILE A O 1
ATOM 655 N N . GLU A 1 80 ? -2.816 7.166 17.727 1.00 84.75 80 GLU A N 1
ATOM 656 C CA . GLU A 1 80 ? -1.792 8.071 17.210 1.00 84.75 80 GLU A CA 1
ATOM 657 C C . GLU A 1 80 ? -1.478 7.745 15.749 1.00 84.75 80 GLU A C 1
ATOM 659 O O . GLU A 1 80 ? -1.493 6.576 15.352 1.00 84.75 80 GLU A O 1
ATOM 664 N N . SER A 1 81 ? -1.184 8.781 14.957 1.00 88.56 81 SER A N 1
ATOM 665 C CA . SER A 1 81 ? -0.728 8.621 13.575 1.00 88.56 81 SER A CA 1
ATOM 666 C C . SER A 1 81 ? 0.695 8.065 13.553 1.00 88.56 81 SER A C 1
ATOM 668 O O . SER A 1 81 ? 1.577 8.552 14.261 1.00 88.56 81 SER A O 1
ATOM 670 N N . ARG A 1 82 ? 0.910 7.033 12.741 1.00 90.25 82 ARG A N 1
ATOM 671 C CA . ARG A 1 82 ? 2.181 6.338 12.559 1.00 90.25 82 ARG A CA 1
ATOM 672 C C . ARG A 1 82 ? 2.468 6.156 11.085 1.00 90.25 82 ARG A C 1
ATOM 674 O O . ARG A 1 82 ? 1.550 5.987 10.286 1.00 90.25 82 ARG A O 1
ATOM 681 N N . GLN A 1 83 ? 3.754 6.164 10.763 1.00 94.19 83 GLN A N 1
ATOM 682 C CA . GLN A 1 83 ? 4.267 5.855 9.441 1.00 94.19 83 GLN A CA 1
ATOM 683 C C . GLN A 1 83 ? 4.902 4.463 9.466 1.00 94.19 83 GLN A C 1
ATOM 685 O O . GLN A 1 83 ? 5.783 4.200 10.285 1.00 94.19 83 GLN A O 1
ATOM 690 N N . GLN A 1 84 ? 4.474 3.588 8.563 1.00 93.62 84 GLN A N 1
ATOM 691 C CA . GLN A 1 84 ? 5.020 2.247 8.388 1.00 93.62 84 GLN A CA 1
ATOM 692 C C . GLN A 1 84 ? 5.430 2.055 6.930 1.00 93.62 84 GLN A C 1
ATOM 694 O O . GLN A 1 84 ? 4.632 2.263 6.017 1.00 93.62 84 GLN A O 1
ATOM 699 N N . LYS A 1 85 ? 6.674 1.614 6.722 1.00 94.12 85 LYS A N 1
ATOM 700 C CA . LYS A 1 85 ? 7.188 1.240 5.404 1.00 94.12 85 LYS A CA 1
ATOM 701 C C . LYS A 1 85 ? 7.132 -0.271 5.232 1.00 94.12 85 LYS A C 1
ATOM 703 O O . LYS A 1 85 ? 7.663 -1.008 6.061 1.00 94.12 85 LYS A O 1
ATOM 708 N N . VAL A 1 86 ? 6.502 -0.731 4.157 1.00 92.62 86 VAL A N 1
ATOM 709 C CA . VAL A 1 86 ? 6.416 -2.154 3.805 1.00 92.62 86 VAL A CA 1
ATOM 710 C C . VAL A 1 86 ? 7.186 -2.386 2.520 1.00 92.62 86 VAL A C 1
ATOM 712 O O . VAL A 1 86 ? 6.742 -1.973 1.453 1.00 92.62 86 VAL A O 1
ATOM 715 N N . TYR A 1 87 ? 8.326 -3.056 2.639 1.00 88.94 87 TYR A N 1
ATOM 716 C CA . TYR A 1 87 ? 9.221 -3.327 1.521 1.00 88.94 87 TYR A CA 1
ATOM 717 C C . TYR A 1 87 ? 8.786 -4.554 0.723 1.00 88.94 87 TYR A C 1
ATOM 719 O O . TYR A 1 87 ? 8.245 -5.530 1.261 1.00 88.94 87 TYR A O 1
ATOM 727 N N . TYR A 1 88 ? 9.062 -4.481 -0.565 1.00 85.81 88 TYR A N 1
ATOM 728 C CA . TYR A 1 88 ? 8.941 -5.514 -1.567 1.00 85.81 88 TYR A CA 1
ATOM 729 C C . TYR A 1 88 ? 10.313 -5.573 -2.254 1.00 85.81 88 TYR A C 1
ATOM 731 O O . TYR A 1 88 ? 10.749 -4.576 -2.831 1.00 85.81 88 TYR A O 1
ATOM 739 N N . GLN A 1 89 ? 11.013 -6.697 -2.119 1.00 78.44 89 GLN A N 1
ATOM 740 C CA . GLN A 1 89 ? 12.428 -6.817 -2.487 1.00 78.44 89 GLN A CA 1
ATOM 741 C C . GLN A 1 89 ? 12.617 -7.619 -3.779 1.00 78.44 89 GLN A C 1
ATOM 743 O O . GLN A 1 89 ? 11.719 -8.358 -4.184 1.00 78.44 89 GLN A O 1
ATOM 748 N N . ASP A 1 90 ? 13.807 -7.488 -4.369 1.00 67.25 90 ASP A N 1
ATOM 749 C CA . ASP A 1 90 ? 14.339 -8.338 -5.442 1.00 67.25 90 ASP A CA 1
ATOM 750 C C . ASP A 1 90 ? 13.525 -8.351 -6.750 1.00 67.25 90 ASP A C 1
ATOM 752 O O . ASP A 1 90 ? 13.252 -9.412 -7.323 1.00 67.25 90 ASP A O 1
ATOM 756 N N . PHE A 1 91 ? 13.146 -7.179 -7.277 1.00 69.56 91 PHE A N 1
ATOM 757 C CA . PHE A 1 91 ? 12.442 -7.122 -8.564 1.00 69.56 91 PHE A CA 1
ATOM 758 C C . PHE A 1 91 ? 13.363 -6.902 -9.752 1.00 69.56 91 PHE A C 1
ATOM 760 O O . PHE A 1 91 ? 14.060 -5.896 -9.848 1.00 69.56 91 PHE A O 1
ATOM 767 N N . ASN A 1 92 ? 13.232 -7.777 -10.751 1.00 62.94 92 ASN A N 1
ATOM 768 C CA . ASN A 1 92 ? 13.647 -7.443 -12.105 1.00 62.94 92 ASN A CA 1
ATOM 769 C C . ASN A 1 92 ? 12.579 -6.526 -12.739 1.00 62.94 92 ASN A C 1
ATOM 771 O O . ASN A 1 92 ? 11.393 -6.856 -12.757 1.00 62.94 92 ASN A O 1
ATOM 775 N N . THR A 1 93 ? 12.995 -5.366 -13.253 1.00 61.31 93 THR A N 1
ATOM 776 C CA . THR A 1 93 ? 12.098 -4.380 -13.894 1.00 61.31 93 THR A CA 1
ATOM 777 C C . THR A 1 93 ? 11.654 -4.778 -15.300 1.00 61.31 93 THR A C 1
ATOM 779 O O . THR A 1 93 ? 10.857 -4.081 -15.933 1.00 61.31 93 THR A O 1
ATOM 782 N N . GLU A 1 94 ? 12.131 -5.919 -15.792 1.00 63.75 94 GLU A N 1
ATOM 783 C CA . GLU A 1 94 ? 11.716 -6.480 -17.065 1.00 63.75 94 GLU A CA 1
ATOM 784 C C . GLU A 1 94 ? 10.313 -7.103 -16.979 1.00 63.75 94 GLU A C 1
ATOM 786 O O . GLU A 1 94 ? 10.089 -8.160 -16.391 1.00 63.75 94 GLU A O 1
ATOM 791 N N . GLY A 1 95 ? 9.353 -6.456 -17.643 1.00 69.12 95 GLY A N 1
ATOM 792 C CA . GLY A 1 95 ? 8.023 -7.008 -17.893 1.00 69.12 95 GLY A CA 1
ATOM 793 C C . GLY A 1 95 ? 6.936 -6.588 -16.900 1.00 69.12 95 GLY A C 1
ATOM 794 O O . GLY A 1 95 ? 7.052 -5.627 -16.139 1.00 69.12 95 GLY A O 1
ATOM 795 N N . ASN A 1 96 ? 5.802 -7.289 -16.973 1.00 78.25 96 ASN A N 1
ATOM 796 C CA . ASN A 1 96 ? 4.651 -7.030 -16.115 1.00 78.25 96 ASN A CA 1
ATOM 797 C C . ASN A 1 96 ? 4.772 -7.838 -14.828 1.00 78.25 96 ASN A C 1
ATOM 799 O O . ASN A 1 96 ? 4.560 -9.047 -14.825 1.00 78.25 96 ASN A O 1
ATOM 803 N N . PHE A 1 97 ? 5.056 -7.145 -13.734 1.00 81.44 97 PHE A N 1
ATOM 804 C CA . PHE A 1 97 ? 5.124 -7.747 -12.413 1.00 81.44 97 PHE A CA 1
ATOM 805 C C . PHE A 1 97 ? 3.809 -7.579 -11.640 1.00 81.44 97 PHE A C 1
ATOM 807 O O . PHE A 1 97 ? 3.231 -6.487 -11.644 1.00 81.44 97 PHE A O 1
ATOM 814 N N . THR A 1 98 ? 3.355 -8.650 -10.984 1.00 88.12 98 THR A N 1
ATOM 815 C CA . THR A 1 98 ? 2.180 -8.665 -10.100 1.00 88.12 98 THR A CA 1
ATOM 816 C C . THR A 1 98 ? 2.539 -9.366 -8.798 1.00 88.12 98 THR A C 1
ATOM 818 O O . THR A 1 98 ? 3.091 -10.462 -8.850 1.00 88.12 98 THR A O 1
ATOM 821 N N . ASP A 1 99 ? 2.187 -8.770 -7.662 1.00 89.56 99 ASP A N 1
ATOM 822 C CA . ASP A 1 99 ? 2.377 -9.375 -6.344 1.00 89.56 99 ASP A CA 1
ATOM 823 C C . ASP A 1 99 ? 1.170 -9.177 -5.435 1.00 89.56 99 ASP A C 1
ATOM 825 O O . ASP A 1 99 ? 0.422 -8.195 -5.532 1.00 89.56 99 ASP A O 1
ATOM 829 N N . TYR A 1 100 ? 1.000 -10.153 -4.551 1.00 93.06 100 TYR A N 1
ATOM 830 C CA . TYR A 1 100 ? -0.029 -10.174 -3.533 1.00 93.06 100 TYR A CA 1
ATOM 831 C C . TYR A 1 100 ? 0.624 -10.217 -2.155 1.00 93.06 100 TYR A C 1
ATOM 833 O O . TYR A 1 100 ? 1.315 -11.181 -1.820 1.00 93.06 100 TYR A O 1
ATOM 841 N N . LYS A 1 101 ? 0.359 -9.205 -1.326 1.00 93.62 101 LYS A N 1
ATOM 842 C CA . LYS A 1 101 ? 0.912 -9.138 0.027 1.00 93.62 101 LYS A CA 1
ATOM 843 C C . LYS A 1 101 ? -0.081 -8.561 1.018 1.00 93.62 101 LYS A C 1
ATOM 845 O O . LYS A 1 101 ? -0.483 -7.403 0.924 1.00 93.62 101 LYS A O 1
ATOM 850 N N . ASP A 1 102 ? -0.416 -9.351 2.027 1.00 95.25 102 ASP A N 1
ATOM 851 C CA . ASP A 1 102 ? -1.182 -8.851 3.158 1.00 95.25 102 ASP A CA 1
ATOM 852 C C . ASP A 1 102 ? -0.282 -8.060 4.107 1.00 95.25 102 ASP A C 1
ATOM 854 O O . ASP A 1 102 ? 0.843 -8.450 4.429 1.00 95.25 102 ASP A O 1
ATOM 858 N N . ILE A 1 103 ? -0.794 -6.918 4.550 1.00 94.44 103 ILE A N 1
ATOM 859 C CA . ILE A 1 103 ? -0.091 -5.959 5.388 1.00 94.44 103 ILE A CA 1
ATOM 860 C C . ILE A 1 103 ? -0.727 -5.974 6.767 1.00 94.44 103 ILE A C 1
ATOM 862 O O . ILE A 1 103 ? -1.939 -5.814 6.928 1.00 94.44 103 ILE A O 1
ATOM 866 N N . LYS A 1 104 ? 0.113 -6.135 7.784 1.00 93.81 104 LYS A N 1
ATOM 867 C CA . LYS A 1 104 ? -0.279 -5.991 9.180 1.00 93.81 104 LYS A CA 1
ATOM 868 C C . LYS A 1 104 ? 0.325 -4.708 9.733 1.00 93.81 104 LYS A C 1
ATOM 870 O O . LYS A 1 104 ? 1.544 -4.557 9.738 1.00 93.81 104 LYS A O 1
ATOM 875 N N . LEU A 1 105 ? -0.542 -3.799 10.163 1.00 91.88 105 LEU A N 1
ATOM 876 C CA . LEU A 1 105 ? -0.155 -2.533 10.776 1.00 91.88 105 LEU A CA 1
ATOM 877 C C . LEU A 1 105 ? 0.120 -2.691 12.273 1.00 91.88 105 LEU A C 1
ATOM 879 O O . LEU A 1 105 ? -0.553 -3.493 12.943 1.00 91.88 105 LEU A O 1
ATOM 883 N N . GLU A 1 106 ? 1.074 -1.898 12.772 1.00 84.94 106 GLU A N 1
ATOM 884 C CA . GLU A 1 106 ? 1.561 -1.914 14.164 1.00 84.94 106 GLU A CA 1
ATOM 885 C C . GLU A 1 106 ? 1.404 -0.601 14.950 1.00 84.94 106 GLU A C 1
ATOM 887 O O . GLU A 1 106 ? 1.734 0.505 14.464 1.00 84.94 106 GLU A O 1
#

Radius of gyration: 14.45 Å; chains: 1; bounding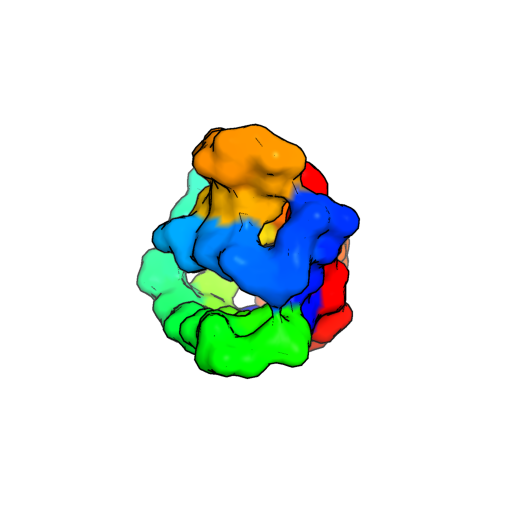 box: 40×20×40 Å

InterPro domains:
  IPR038479 Transthyretin-like superfamily [G3DSA:2.60.40.3330] (1-106)

Organism: Caenorhabditis remanei (NCBI:txid31234)

Sequence (106 aa):
IHFTGQITCKHLQTPTIQALVLWEHDTVSVLFLPFQQLSLDQTVHPYRYDIKARAFGVGILSTDYEFYLDIIHNCSYFIESRQQKVYYQDFNTEGNFTDYKDIKLE